Protein AF-A0A9E7KQZ9-F1 (afdb_monomer)

Structure (mmCIF, N/CA/C/O backbone):
data_AF-A0A9E7KQZ9-F1
#
_entry.id   AF-A0A9E7KQZ9-F1
#
loop_
_atom_site.group_PDB
_atom_site.id
_atom_site.type_symbol
_atom_site.label_atom_id
_atom_site.label_alt_id
_atom_site.label_comp_id
_atom_site.label_asym_id
_atom_site.label_entity_id
_atom_site.label_seq_id
_atom_site.pdbx_PDB_ins_code
_atom_site.Cartn_x
_atom_site.Cartn_y
_atom_site.Cartn_z
_atom_site.occupancy
_atom_site.B_iso_or_equiv
_atom_site.auth_seq_id
_atom_site.auth_comp_id
_atom_site.auth_asym_id
_atom_site.auth_atom_id
_atom_site.pdbx_PDB_model_num
ATOM 1 N N . MET A 1 1 ? -25.459 -15.393 47.995 1.00 34.28 1 MET A N 1
ATOM 2 C CA . MET A 1 1 ? -24.071 -15.646 47.553 1.00 34.28 1 MET A CA 1
ATOM 3 C C . MET A 1 1 ? -24.023 -15.495 46.041 1.00 34.28 1 MET A C 1
ATOM 5 O O . MET A 1 1 ? -24.913 -16.006 45.377 1.00 34.28 1 MET A O 1
ATOM 9 N N . ASN A 1 2 ? -23.051 -14.704 45.576 1.00 30.97 2 ASN A N 1
ATOM 10 C CA . ASN A 1 2 ? -22.712 -14.317 44.195 1.00 30.97 2 ASN A CA 1
ATOM 11 C C . ASN A 1 2 ? -22.667 -15.528 43.223 1.00 30.97 2 ASN A C 1
ATOM 13 O O . ASN A 1 2 ? -22.455 -16.646 43.671 1.00 30.97 2 ASN A O 1
ATOM 17 N N . LEU A 1 3 ? -22.837 -15.397 41.903 1.00 35.53 3 LEU A N 1
ATOM 18 C CA . LEU A 1 3 ? -21.988 -14.600 41.014 1.00 35.53 3 LEU A CA 1
ATOM 19 C C . LEU A 1 3 ? -22.694 -14.210 39.709 1.00 35.53 3 LEU A C 1
ATOM 21 O O . LEU A 1 3 ? -23.283 -15.028 39.007 1.00 35.53 3 LEU A O 1
ATOM 25 N N . SER A 1 4 ? -22.538 -12.925 39.418 1.00 40.50 4 SER A N 1
ATOM 26 C CA . SER A 1 4 ? -22.794 -12.191 38.191 1.00 40.50 4 SER A CA 1
ATOM 27 C C . SER A 1 4 ? -22.449 -12.963 36.916 1.00 40.50 4 SER A C 1
ATOM 29 O O . SER A 1 4 ? -21.295 -13.317 36.681 1.00 40.50 4 SER A O 1
ATOM 31 N N . SER A 1 5 ? -23.444 -13.126 36.044 1.00 40.25 5 SER A N 1
ATOM 32 C CA . SER A 1 5 ? -23.204 -13.344 34.620 1.00 40.25 5 SER A CA 1
ATOM 33 C C . SER A 1 5 ? -22.665 -12.026 34.068 1.00 40.25 5 SER A C 1
ATOM 35 O O . SER A 1 5 ? -23.371 -11.016 34.054 1.00 40.25 5 SER A O 1
ATOM 37 N N . ALA A 1 6 ? -21.368 -12.002 33.766 1.00 39.56 6 ALA A N 1
ATOM 38 C CA . ALA A 1 6 ? -20.670 -10.824 33.289 1.00 39.56 6 ALA A CA 1
ATOM 39 C C . ALA A 1 6 ? -21.364 -10.287 32.031 1.00 39.56 6 ALA A C 1
ATOM 41 O O . ALA A 1 6 ? -21.402 -10.945 30.991 1.00 39.56 6 ALA A O 1
ATOM 42 N N . MET A 1 7 ? -21.917 -9.080 32.160 1.00 40.53 7 MET A N 1
ATOM 43 C CA . MET A 1 7 ? -22.280 -8.225 31.042 1.00 40.53 7 MET A CA 1
ATOM 44 C C . MET A 1 7 ? -21.064 -8.122 30.125 1.00 40.53 7 MET A C 1
ATOM 46 O O . MET A 1 7 ? -20.033 -7.570 30.504 1.00 40.53 7 MET A O 1
ATOM 50 N N . ILE A 1 8 ? -21.194 -8.669 28.923 1.00 51.06 8 ILE A N 1
ATOM 51 C CA . ILE A 1 8 ? -20.328 -8.327 27.804 1.00 51.06 8 ILE A CA 1
ATOM 52 C C . ILE A 1 8 ? -20.532 -6.824 27.586 1.00 51.06 8 ILE A C 1
ATOM 54 O O . ILE A 1 8 ? -21.606 -6.410 27.153 1.00 51.06 8 ILE A O 1
ATOM 58 N N . ASP A 1 9 ? -19.554 -6.005 27.978 1.00 39.84 9 ASP A N 1
ATOM 59 C CA . ASP A 1 9 ? -19.585 -4.558 27.757 1.00 39.84 9 ASP A CA 1
ATOM 60 C C . ASP A 1 9 ? -19.536 -4.291 26.238 1.00 39.84 9 ASP A C 1
ATOM 62 O O . ASP A 1 9 ? -18.534 -4.625 25.600 1.00 39.84 9 ASP A O 1
ATOM 66 N N . PRO A 1 10 ? -20.578 -3.706 25.616 1.00 36.34 10 PRO A N 1
ATOM 67 C CA . PRO A 1 10 ? -20.609 -3.473 24.170 1.00 36.34 10 PRO A CA 1
ATOM 68 C C . PRO A 1 10 ? -19.672 -2.346 23.700 1.00 36.34 10 PRO A C 1
ATOM 70 O O . PRO A 1 10 ? -19.672 -1.998 22.520 1.00 36.34 10 PRO A O 1
ATOM 73 N N . ARG A 1 11 ? -18.904 -1.706 24.593 1.00 44.81 11 ARG A N 1
ATOM 74 C CA . ARG A 1 11 ? -18.187 -0.452 24.287 1.00 44.81 11 ARG A CA 1
ATOM 75 C C . ARG A 1 11 ? -16.749 -0.601 23.794 1.00 44.81 11 ARG A C 1
ATOM 77 O O . ARG A 1 11 ? -16.073 0.405 23.597 1.00 44.81 11 ARG A O 1
ATOM 84 N N . SER A 1 12 ? -16.297 -1.815 23.503 1.00 44.28 12 SER A N 1
ATOM 85 C CA . SER A 1 12 ? -15.063 -2.070 22.744 1.00 44.28 12 SER A CA 1
ATOM 86 C C . SER A 1 12 ? -15.324 -2.349 21.259 1.00 44.28 12 SER A C 1
ATOM 88 O O . SER A 1 12 ? -14.428 -2.798 20.550 1.00 44.28 12 SER A O 1
ATOM 90 N N . GLN A 1 13 ? -16.527 -2.053 20.755 1.00 45.34 13 GLN A N 1
ATOM 91 C CA . GLN A 1 13 ? -16.789 -2.050 19.320 1.00 45.34 13 GLN A CA 1
ATOM 92 C C . GLN A 1 13 ? -16.109 -0.820 18.705 1.00 45.34 13 GLN A C 1
ATOM 94 O O . GLN A 1 13 ? -16.476 0.316 19.030 1.00 45.34 13 GLN A O 1
ATOM 99 N N . PRO A 1 14 ? -15.087 -0.995 17.854 1.00 51.47 14 PRO A N 1
ATOM 100 C CA . PRO A 1 14 ? -14.421 0.140 17.257 1.00 51.47 14 PRO A CA 1
ATOM 101 C C . PRO A 1 14 ? -15.437 0.760 16.289 1.00 51.47 14 PRO A C 1
ATOM 103 O O . PRO A 1 14 ? -15.927 0.080 15.393 1.00 51.47 14 PRO A O 1
ATOM 106 N N . GLN A 1 15 ? -15.843 2.000 16.588 1.00 57.94 15 GLN A N 1
ATOM 107 C CA . GLN A 1 15 ? -16.769 2.868 15.841 1.00 57.94 15 GLN A CA 1
ATOM 108 C C . GLN A 1 15 ? -17.235 2.256 14.512 1.00 57.94 15 GLN A C 1
ATOM 110 O O . GLN A 1 15 ? -16.413 2.180 13.604 1.00 57.94 15 GLN A O 1
ATOM 115 N N . ASN A 1 16 ? -18.504 1.810 14.440 1.00 62.56 16 ASN A N 1
ATOM 116 C CA . ASN A 1 16 ? -19.137 1.079 13.324 1.00 62.56 16 ASN A CA 1
ATOM 117 C C . ASN A 1 16 ? -18.601 1.490 11.946 1.00 62.56 16 ASN A C 1
ATOM 119 O O . ASN A 1 16 ? -19.173 2.338 11.258 1.00 62.56 16 ASN A O 1
ATOM 123 N N . ALA A 1 17 ? -17.489 0.885 11.544 1.00 67.50 17 ALA A N 1
ATOM 124 C CA . ALA A 1 17 ? -16.926 1.103 10.235 1.00 67.50 17 ALA A CA 1
ATOM 125 C C . ALA A 1 17 ? -17.785 0.281 9.265 1.00 67.50 17 ALA A C 1
ATOM 127 O O . ALA A 1 17 ? -18.132 -0.859 9.593 1.00 67.50 17 ALA A O 1
ATOM 128 N N . PRO A 1 18 ? -18.181 0.831 8.106 1.00 82.69 18 PRO A N 1
ATOM 129 C CA . PRO A 1 18 ? -18.918 0.061 7.112 1.00 82.69 18 PRO A CA 1
ATOM 130 C C . PRO A 1 18 ? -18.200 -1.259 6.805 1.00 82.69 18 PRO A C 1
ATOM 132 O O . PRO A 1 18 ? -16.974 -1.290 6.774 1.00 82.69 18 PRO A O 1
ATOM 135 N N . ALA A 1 19 ? -18.937 -2.340 6.537 1.00 85.31 19 ALA A N 1
ATOM 136 C CA . ALA A 1 19 ? -18.346 -3.667 6.314 1.00 85.31 19 ALA A CA 1
ATOM 137 C C . ALA A 1 19 ? -17.343 -3.723 5.140 1.00 85.31 19 ALA A C 1
ATOM 139 O O . ALA A 1 19 ? -16.577 -4.673 5.030 1.00 85.31 19 ALA A O 1
ATOM 140 N N . SER A 1 20 ? -17.342 -2.709 4.269 1.00 89.94 20 SER A N 1
ATOM 141 C CA . SER A 1 20 ? -16.389 -2.562 3.170 1.00 89.94 20 SER A CA 1
ATOM 142 C C . SER A 1 20 ? -15.068 -1.892 3.564 1.00 89.94 20 SER A C 1
ATOM 144 O O . SER A 1 20 ? -14.216 -1.721 2.694 1.00 89.94 20 SER A O 1
ATOM 146 N N . THR A 1 21 ? -14.873 -1.468 4.818 1.00 93.19 21 THR A N 1
ATOM 147 C CA . THR A 1 21 ? -13.658 -0.752 5.231 1.00 93.19 21 THR A CA 1
ATOM 148 C C . THR A 1 21 ? -12.577 -1.661 5.803 1.00 93.19 21 THR A C 1
ATOM 150 O O . THR A 1 21 ? -12.833 -2.740 6.339 1.00 93.19 21 THR A O 1
ATOM 153 N N . LEU A 1 22 ? -11.335 -1.178 5.758 1.00 92.00 22 LEU A N 1
ATOM 154 C CA . LEU A 1 22 ? -10.182 -1.863 6.336 1.00 92.00 22 LEU A CA 1
ATOM 155 C C . LEU A 1 22 ? -10.280 -2.052 7.853 1.00 92.00 22 LEU A C 1
ATOM 157 O O . LEU A 1 22 ? -9.744 -3.030 8.371 1.00 92.00 22 LEU A O 1
ATOM 161 N N . GLY A 1 23 ? -10.931 -1.134 8.568 1.00 88.81 23 GLY A N 1
ATOM 162 C CA . GLY A 1 23 ? -11.180 -1.247 10.003 1.00 88.81 23 GLY A CA 1
ATOM 163 C C . GLY A 1 23 ? -12.118 -2.407 10.325 1.00 88.81 23 GLY A C 1
ATOM 164 O O . GLY A 1 23 ? -11.802 -3.214 11.197 1.00 88.81 23 GLY A O 1
ATOM 165 N N . ALA A 1 24 ? -13.212 -2.551 9.567 1.00 88.75 24 ALA A N 1
ATOM 166 C CA . ALA A 1 24 ? -14.147 -3.668 9.718 1.00 88.75 24 ALA A CA 1
ATOM 167 C C . ALA A 1 24 ? -13.507 -5.020 9.353 1.00 88.75 24 ALA A C 1
ATOM 169 O O . ALA A 1 24 ? -13.772 -6.024 10.008 1.00 88.75 24 ALA A O 1
ATOM 170 N N . ALA A 1 25 ? -12.622 -5.037 8.352 1.00 90.12 25 ALA A N 1
ATOM 171 C CA . ALA A 1 25 ? -11.884 -6.228 7.932 1.00 90.12 25 ALA A CA 1
ATOM 172 C C . ALA A 1 25 ? -10.643 -6.545 8.795 1.00 90.12 25 ALA A C 1
ATOM 174 O O . ALA A 1 25 ? -9.943 -7.514 8.512 1.00 90.12 25 ALA A O 1
ATOM 175 N N . ALA A 1 26 ? -10.332 -5.729 9.811 1.00 90.75 26 ALA A N 1
ATOM 176 C CA . ALA A 1 26 ? -9.102 -5.816 10.610 1.00 90.75 26 ALA A CA 1
ATOM 177 C C . ALA A 1 26 ? -7.792 -5.770 9.783 1.00 90.75 26 ALA A C 1
ATOM 179 O O . ALA A 1 26 ? -6.753 -6.279 10.201 1.00 90.75 26 ALA A O 1
ATOM 180 N N . LEU A 1 27 ? -7.818 -5.117 8.617 1.00 93.69 27 LEU A N 1
ATOM 181 C CA . LEU A 1 27 ? -6.683 -5.003 7.691 1.00 93.69 27 LEU A CA 1
ATOM 182 C C . LEU A 1 27 ? -5.951 -3.659 7.782 1.00 93.69 27 LEU A C 1
ATOM 184 O O . LEU A 1 27 ? -4.851 -3.533 7.251 1.00 93.69 27 LEU A O 1
ATOM 188 N N . ALA A 1 28 ? -6.523 -2.656 8.455 1.00 93.62 28 ALA A N 1
ATOM 189 C CA . ALA A 1 28 ? -6.003 -1.285 8.438 1.00 93.62 28 ALA A CA 1
ATOM 190 C C . ALA A 1 28 ? -4.532 -1.176 8.880 1.00 93.62 28 ALA A C 1
ATOM 192 O O . ALA A 1 28 ? -3.727 -0.566 8.179 1.00 93.62 28 ALA A O 1
ATOM 193 N N . LEU A 1 29 ? -4.155 -1.804 10.002 1.00 93.94 29 LEU A N 1
ATOM 194 C CA . LEU A 1 29 ? -2.767 -1.796 10.481 1.00 93.94 29 LEU A CA 1
ATOM 195 C C . LEU A 1 29 ? -1.844 -2.610 9.568 1.00 93.94 29 LEU A C 1
ATOM 197 O O . LEU A 1 29 ? -0.727 -2.197 9.269 1.00 93.94 29 LEU A O 1
ATOM 201 N N . HIS A 1 30 ? -2.317 -3.769 9.119 1.00 95.06 30 HIS A N 1
ATOM 202 C CA . HIS A 1 30 ? -1.549 -4.648 8.252 1.00 95.06 30 HIS A CA 1
ATOM 203 C C . HIS A 1 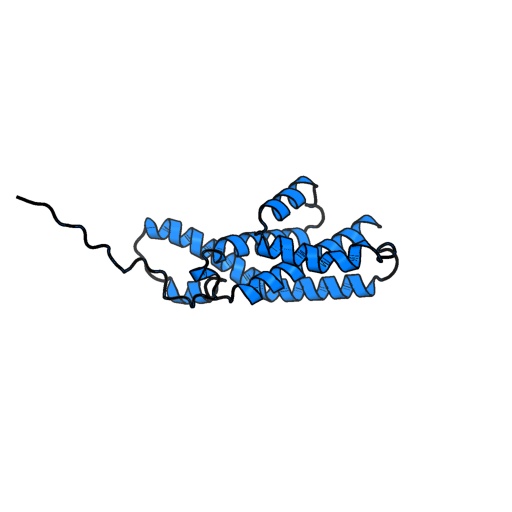30 ? -1.190 -3.949 6.931 1.00 95.06 30 HIS A C 1
ATOM 205 O O . HIS A 1 30 ? -0.023 -3.910 6.544 1.00 95.06 30 HIS A O 1
ATOM 211 N N . TYR A 1 31 ? -2.166 -3.307 6.289 1.00 96.19 31 TYR A N 1
ATOM 212 C CA . TYR A 1 31 ? -1.948 -2.546 5.060 1.00 96.19 31 TYR A CA 1
ATOM 213 C C . TYR A 1 31 ? -1.150 -1.262 5.290 1.00 96.19 31 TYR A C 1
ATOM 215 O O . TYR A 1 31 ? -0.358 -0.896 4.424 1.00 96.19 31 TYR A O 1
ATOM 223 N N . ALA A 1 32 ? -1.258 -0.628 6.461 1.00 96.12 32 ALA A N 1
ATOM 224 C CA . ALA A 1 32 ? -0.365 0.468 6.826 1.00 96.12 32 ALA A CA 1
ATOM 225 C C . ALA A 1 32 ? 1.109 0.027 6.832 1.00 96.12 32 ALA A C 1
ATOM 227 O O . ALA A 1 32 ? 1.948 0.689 6.222 1.00 96.12 32 ALA A O 1
ATOM 228 N N . ASN A 1 33 ? 1.421 -1.125 7.437 1.00 95.19 33 ASN A N 1
ATOM 229 C CA . ASN A 1 33 ? 2.784 -1.665 7.453 1.00 95.19 33 ASN A CA 1
ATOM 230 C C . ASN A 1 33 ? 3.304 -1.975 6.041 1.00 95.19 33 ASN A C 1
ATOM 232 O O . ASN A 1 33 ? 4.455 -1.669 5.735 1.00 95.19 33 ASN A O 1
ATOM 236 N N . VAL A 1 34 ? 2.457 -2.530 5.165 1.00 95.31 34 VAL A N 1
ATOM 237 C CA . VAL A 1 34 ? 2.811 -2.776 3.755 1.00 95.31 34 VAL A CA 1
ATOM 238 C C . VAL A 1 34 ? 3.123 -1.463 3.028 1.00 95.31 34 VAL A C 1
ATOM 240 O O . VAL A 1 34 ? 4.149 -1.370 2.358 1.00 95.31 34 VAL A O 1
ATOM 243 N N . ILE A 1 35 ? 2.287 -0.430 3.183 1.00 95.50 35 ILE A N 1
ATOM 244 C CA . ILE A 1 35 ? 2.488 0.879 2.536 1.00 95.50 35 ILE A CA 1
ATOM 245 C C . ILE A 1 35 ? 3.783 1.545 3.018 1.00 95.50 35 ILE A C 1
ATOM 247 O O . ILE A 1 35 ? 4.555 2.026 2.191 1.00 95.50 35 ILE A O 1
ATOM 251 N N . VAL A 1 36 ? 4.062 1.531 4.326 1.00 94.00 36 VAL A N 1
ATOM 252 C CA . VAL A 1 36 ? 5.305 2.101 4.878 1.00 94.00 36 VAL A CA 1
ATOM 253 C C . VAL A 1 36 ? 6.541 1.335 4.400 1.00 94.00 36 VAL A C 1
ATOM 255 O O . VAL A 1 36 ? 7.573 1.945 4.122 1.00 94.00 36 VAL A O 1
ATOM 258 N N . LEU A 1 37 ? 6.466 0.008 4.266 1.00 91.38 37 LEU A N 1
ATOM 259 C CA . LEU A 1 37 ? 7.567 -0.767 3.692 1.00 91.38 37 LEU A CA 1
ATOM 260 C C . LEU A 1 37 ? 7.796 -0.393 2.220 1.00 91.38 37 LEU A C 1
ATOM 262 O O . LEU A 1 37 ? 8.927 -0.109 1.837 1.00 91.38 37 LEU A O 1
ATOM 266 N N . ILE A 1 38 ? 6.734 -0.308 1.414 1.00 91.81 38 ILE A N 1
ATOM 267 C CA . ILE A 1 38 ? 6.810 0.131 0.010 1.00 91.81 38 ILE A CA 1
ATOM 268 C C . ILE A 1 38 ? 7.439 1.528 -0.102 1.00 91.81 38 ILE A C 1
ATOM 270 O O . ILE A 1 38 ? 8.315 1.732 -0.940 1.00 91.81 38 ILE A O 1
ATOM 274 N N . GLU A 1 39 ? 7.038 2.480 0.743 1.00 92.56 39 GLU A N 1
ATOM 275 C CA . GLU A 1 39 ? 7.592 3.841 0.773 1.00 92.56 39 GLU A CA 1
ATOM 276 C C . GLU A 1 39 ? 9.108 3.842 1.021 1.00 92.56 39 GLU A C 1
ATOM 278 O O . GLU A 1 39 ? 9.871 4.497 0.299 1.00 92.56 39 GLU A O 1
ATOM 283 N N . LYS A 1 40 ? 9.561 3.064 2.012 1.00 89.75 40 LYS A N 1
ATOM 284 C CA . LYS A 1 40 ? 10.987 2.904 2.323 1.00 89.75 40 LYS A CA 1
ATOM 285 C C . LYS A 1 40 ? 11.754 2.339 1.130 1.00 89.75 40 LYS A C 1
ATOM 287 O O . LYS A 1 40 ? 12.823 2.849 0.803 1.00 89.75 40 LYS A O 1
ATOM 292 N N . LEU A 1 41 ? 11.201 1.336 0.449 1.00 87.44 41 LEU A N 1
ATOM 293 C CA . LEU A 1 41 ? 11.833 0.709 -0.718 1.00 87.44 41 LEU A CA 1
ATOM 294 C C . LEU A 1 41 ? 11.865 1.627 -1.942 1.00 87.44 41 LEU A C 1
ATOM 296 O O . LEU A 1 41 ? 12.842 1.616 -2.690 1.00 87.44 41 LEU A O 1
ATOM 300 N N . ALA A 1 42 ? 10.829 2.446 -2.133 1.00 85.31 42 ALA A N 1
ATOM 301 C CA . ALA A 1 42 ? 10.780 3.439 -3.201 1.00 85.31 42 ALA A CA 1
ATOM 302 C C . ALA A 1 42 ? 11.815 4.560 -2.994 1.00 85.31 42 ALA A C 1
ATOM 304 O O . ALA A 1 42 ? 12.388 5.058 -3.962 1.00 85.31 42 ALA A O 1
ATOM 305 N N . THR A 1 43 ? 12.082 4.932 -1.739 1.00 83.00 43 THR A N 1
ATOM 306 C CA . THR A 1 43 ? 13.056 5.979 -1.383 1.00 83.00 43 THR A CA 1
ATOM 307 C C . THR A 1 43 ? 14.492 5.450 -1.372 1.00 83.00 43 THR A C 1
ATOM 309 O O . THR A 1 43 ? 15.421 6.132 -1.803 1.00 83.00 43 THR A O 1
ATOM 312 N N . SER A 1 44 ? 14.678 4.206 -0.930 1.00 78.06 44 SER A N 1
ATOM 313 C CA . SER A 1 44 ? 15.988 3.611 -0.678 1.00 78.06 44 SER A CA 1
ATOM 314 C C . SER A 1 44 ? 16.156 2.312 -1.453 1.00 78.06 44 SER A C 1
ATOM 316 O O . SER A 1 44 ? 16.145 1.215 -0.904 1.00 78.06 44 SER A O 1
ATOM 318 N N . ALA A 1 45 ? 16.392 2.436 -2.753 1.00 65.38 45 ALA A N 1
ATOM 319 C CA . ALA A 1 45 ? 16.587 1.284 -3.632 1.00 65.38 45 ALA A CA 1
ATOM 320 C C . ALA A 1 45 ? 17.840 0.435 -3.322 1.00 65.38 45 ALA A C 1
ATOM 322 O O . ALA A 1 45 ? 17.982 -0.646 -3.880 1.00 65.38 45 ALA A O 1
ATOM 323 N N . HIS A 1 46 ? 18.753 0.908 -2.465 1.00 66.62 46 HIS A N 1
ATOM 324 C CA . HIS A 1 46 ? 19.890 0.117 -1.978 1.00 66.62 46 HIS A CA 1
ATOM 325 C C . HIS A 1 46 ? 19.500 -0.857 -0.853 1.00 66.62 46 HIS A C 1
ATOM 327 O O . HIS A 1 46 ? 20.251 -1.782 -0.580 1.00 66.62 46 HIS A O 1
ATOM 333 N N . LEU A 1 47 ? 18.327 -0.692 -0.228 1.00 64.12 47 LEU A N 1
ATOM 334 C CA . LEU A 1 47 ? 1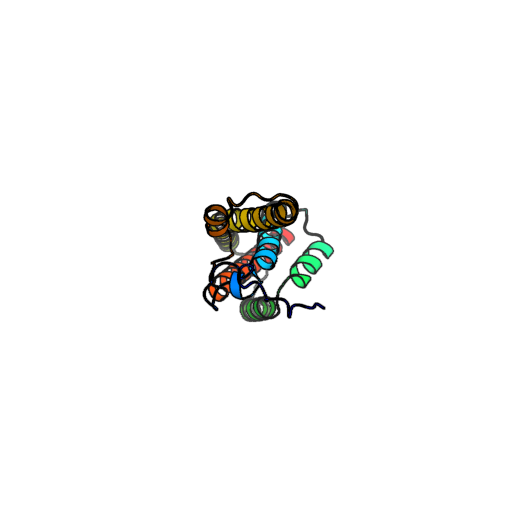7.792 -1.621 0.780 1.00 64.12 47 LEU A CA 1
ATOM 335 C C . LEU A 1 47 ? 17.217 -2.899 0.148 1.00 64.12 47 LEU A C 1
ATOM 337 O O . LEU A 1 47 ? 16.523 -3.667 0.807 1.00 64.12 47 LEU A O 1
ATOM 341 N N . MET A 1 48 ? 17.447 -3.099 -1.151 1.00 66.62 48 MET A N 1
ATOM 342 C CA . MET A 1 48 ? 16.831 -4.158 -1.931 1.00 66.62 48 MET A CA 1
ATOM 343 C C . MET A 1 48 ? 17.689 -5.405 -1.972 1.00 66.62 48 MET A C 1
ATOM 345 O O . MET A 1 48 ? 18.226 -5.765 -3.019 1.00 66.62 48 MET A O 1
ATOM 349 N N . ASP A 1 49 ? 17.767 -6.069 -0.826 1.00 71.12 49 ASP A N 1
ATOM 350 C CA . ASP A 1 49 ? 18.221 -7.451 -0.777 1.00 71.12 49 ASP A CA 1
ATOM 351 C C . ASP A 1 49 ? 17.073 -8.415 -1.133 1.00 71.12 49 ASP A C 1
ATOM 353 O O . ASP A 1 49 ? 15.889 -8.050 -1.094 1.00 71.12 49 ASP A O 1
ATOM 357 N N . ALA A 1 50 ? 17.414 -9.643 -1.520 1.00 74.12 50 ALA A N 1
ATOM 358 C CA . ALA A 1 50 ? 16.448 -10.708 -1.772 1.00 74.12 50 ALA A CA 1
ATOM 359 C C . ALA A 1 50 ? 15.531 -10.923 -0.559 1.00 74.12 50 ALA A C 1
ATOM 361 O O . ALA A 1 50 ? 14.315 -10.986 -0.738 1.00 74.12 50 ALA A O 1
ATOM 362 N N . ASP A 1 51 ? 16.101 -10.879 0.644 1.00 80.00 51 ASP A N 1
ATOM 363 C CA . ASP A 1 51 ? 15.389 -11.048 1.912 1.00 80.00 51 ASP A CA 1
ATOM 364 C C . ASP A 1 51 ? 14.267 -10.014 2.091 1.00 80.00 51 ASP A C 1
ATOM 366 O O . ASP A 1 51 ? 13.136 -10.356 2.420 1.00 80.00 51 ASP A O 1
ATOM 370 N N . VAL A 1 52 ? 14.521 -8.745 1.760 1.00 81.69 52 VAL A N 1
ATOM 371 C CA . VAL A 1 52 ? 13.524 -7.671 1.910 1.00 81.69 52 VAL A CA 1
ATOM 372 C C . VAL A 1 52 ? 12.372 -7.812 0.910 1.00 81.69 52 VAL A C 1
ATOM 374 O O . VAL A 1 52 ? 11.228 -7.451 1.205 1.00 81.69 52 VAL A O 1
ATOM 377 N N . ARG A 1 53 ? 12.642 -8.346 -0.291 1.00 82.62 53 ARG A N 1
ATOM 378 C CA . ARG A 1 53 ? 11.569 -8.682 -1.241 1.00 82.62 53 ARG A CA 1
ATOM 379 C C . ARG A 1 53 ? 10.721 -9.827 -0.713 1.00 82.62 53 ARG A C 1
ATOM 381 O O . ARG A 1 53 ? 9.497 -9.743 -0.813 1.00 82.62 53 ARG A O 1
ATOM 388 N N . ASP A 1 54 ? 11.353 -10.863 -0.180 1.00 84.50 54 ASP A N 1
ATOM 389 C CA . ASP A 1 54 ? 10.659 -12.032 0.351 1.00 84.50 54 ASP A CA 1
ATOM 390 C C . ASP A 1 54 ? 9.802 -11.655 1.563 1.00 84.50 54 ASP A C 1
ATOM 392 O O . ASP A 1 54 ? 8.629 -12.035 1.617 1.00 84.50 54 ASP A O 1
ATOM 396 N N . ASP A 1 55 ? 10.307 -10.789 2.444 1.00 86.94 55 ASP A N 1
ATOM 397 C CA . ASP A 1 55 ? 9.549 -10.196 3.545 1.00 86.94 55 ASP A CA 1
ATOM 398 C C . ASP A 1 55 ? 8.325 -9.428 3.037 1.00 86.94 55 ASP A C 1
ATOM 400 O O . ASP A 1 55 ? 7.201 -9.704 3.469 1.00 86.94 55 ASP A O 1
ATOM 404 N N . LEU A 1 56 ? 8.497 -8.525 2.062 1.00 87.94 56 LEU A N 1
ATOM 405 C CA . LEU A 1 56 ? 7.378 -7.792 1.464 1.00 87.94 56 LEU A CA 1
ATOM 406 C C . LEU A 1 56 ? 6.336 -8.749 0.873 1.00 87.94 56 LEU A C 1
ATOM 408 O O . LEU A 1 56 ? 5.144 -8.585 1.129 1.00 87.94 56 LEU A O 1
ATOM 412 N N . TYR A 1 57 ? 6.759 -9.759 0.108 1.00 88.19 57 TYR A N 1
ATOM 413 C CA . TYR A 1 57 ? 5.858 -10.758 -0.471 1.00 88.19 57 TYR A CA 1
ATOM 414 C C . TYR A 1 57 ? 5.161 -11.603 0.600 1.00 88.19 57 TYR A C 1
ATOM 416 O O . TYR A 1 57 ? 3.986 -11.947 0.431 1.00 88.19 57 TYR A O 1
ATOM 424 N N . SER A 1 58 ? 5.839 -11.935 1.699 1.00 89.69 58 SER A N 1
ATOM 425 C CA . SER A 1 58 ? 5.258 -12.681 2.817 1.00 89.69 58 SER A CA 1
ATOM 426 C C . SER A 1 58 ? 4.116 -11.898 3.469 1.00 89.69 58 SER A C 1
ATOM 428 O O . SER A 1 58 ? 3.056 -12.475 3.722 1.00 89.69 58 SER A O 1
ATOM 430 N N . MET A 1 59 ? 4.274 -10.574 3.593 1.00 91.88 59 MET A N 1
ATOM 431 C CA . MET A 1 59 ? 3.285 -9.659 4.157 1.00 91.88 59 MET A CA 1
ATOM 432 C C . MET A 1 59 ? 2.053 -9.456 3.271 1.00 91.88 59 MET A C 1
ATOM 434 O O . MET A 1 59 ? 1.064 -8.927 3.752 1.00 91.88 59 MET A O 1
ATOM 438 N N . LEU A 1 60 ? 2.056 -9.837 1.992 1.00 91.50 60 LEU A N 1
ATOM 439 C CA . LEU A 1 60 ? 0.883 -9.608 1.143 1.00 91.50 60 LEU A CA 1
ATOM 440 C C . LEU A 1 60 ? -0.235 -10.617 1.438 1.00 91.50 60 LEU A C 1
ATOM 442 O O . LEU A 1 60 ? -0.013 -11.834 1.475 1.00 91.50 60 LEU A O 1
ATOM 446 N N . THR A 1 61 ? -1.466 -10.121 1.532 1.00 91.50 61 THR A N 1
ATOM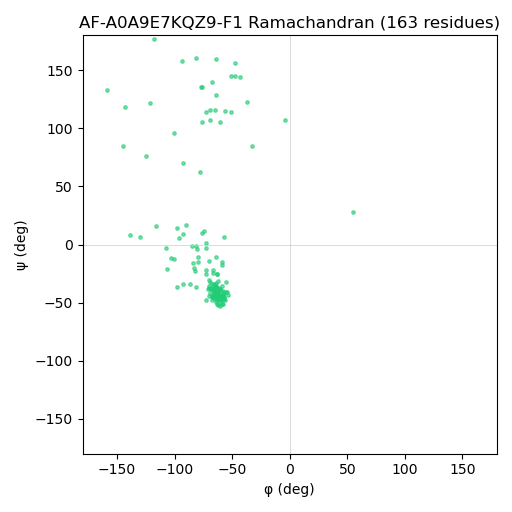 447 C CA . THR A 1 61 ? -2.671 -10.954 1.586 1.00 91.50 61 THR A CA 1
ATOM 448 C C . T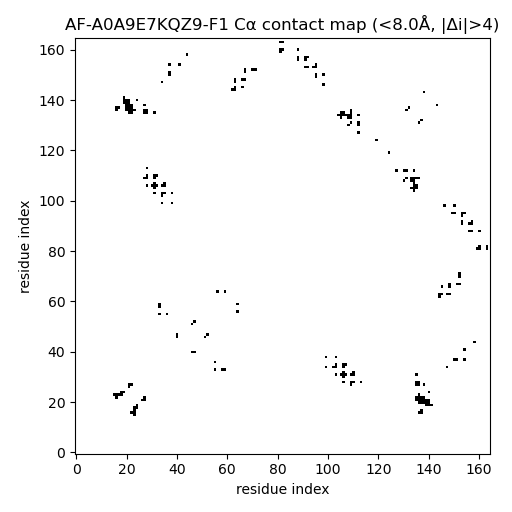HR A 1 61 ? -2.864 -11.741 0.290 1.00 91.50 61 THR A C 1
ATOM 450 O O . THR A 1 61 ? -2.342 -11.400 -0.778 1.00 91.50 61 THR A O 1
ATOM 453 N N . THR A 1 62 ? -3.643 -12.821 0.360 1.00 91.38 62 THR A N 1
ATOM 454 C CA . THR A 1 62 ? -3.959 -13.654 -0.809 1.00 91.38 62 THR A CA 1
ATOM 455 C C . THR A 1 62 ? -4.641 -12.851 -1.921 1.00 91.38 62 THR A C 1
ATOM 457 O O . THR A 1 62 ? -4.345 -13.088 -3.093 1.00 91.38 62 THR A O 1
ATOM 460 N N . SER A 1 63 ? -5.495 -11.879 -1.572 1.00 90.31 63 SER A N 1
ATOM 461 C CA . SER A 1 63 ? -6.162 -10.987 -2.531 1.00 90.31 63 SER A CA 1
ATOM 462 C C . SER A 1 63 ? -5.152 -10.143 -3.308 1.00 90.31 63 SER A C 1
ATOM 464 O O . SER A 1 63 ? -5.127 -10.207 -4.538 1.00 90.31 63 SER A O 1
ATOM 466 N N . ILE A 1 64 ? -4.247 -9.449 -2.611 1.00 92.06 64 ILE A N 1
ATOM 467 C CA . ILE A 1 64 ? -3.203 -8.624 -3.236 1.00 92.06 64 ILE A CA 1
ATOM 468 C C . ILE A 1 64 ? -2.251 -9.490 -4.068 1.00 92.06 64 ILE A C 1
ATOM 470 O O . ILE A 1 64 ? -1.937 -9.141 -5.204 1.00 92.06 64 ILE A O 1
ATOM 474 N N . LYS A 1 65 ? -1.834 -10.665 -3.572 1.00 92.19 65 LYS A N 1
ATOM 475 C CA . LYS A 1 65 ? -1.005 -11.612 -4.346 1.00 92.19 65 LYS A CA 1
ATOM 476 C C . LYS A 1 65 ? -1.692 -12.036 -5.646 1.00 92.19 65 LYS A C 1
ATOM 478 O O . LYS A 1 65 ? -1.044 -12.097 -6.692 1.00 92.19 65 LYS A O 1
ATOM 483 N N . ALA A 1 66 ? -2.986 -12.348 -5.597 1.00 90.31 66 ALA A N 1
ATOM 484 C CA . ALA A 1 66 ? -3.756 -12.736 -6.774 1.00 90.31 66 ALA A CA 1
ATOM 485 C C . ALA A 1 66 ? -3.899 -11.573 -7.769 1.00 90.31 66 ALA A C 1
ATOM 487 O O . ALA A 1 66 ? -3.644 -11.761 -8.961 1.00 90.31 66 ALA A O 1
ATOM 488 N N . ALA A 1 67 ? -4.228 -10.373 -7.282 1.00 89.75 67 ALA A N 1
ATOM 489 C CA . ALA A 1 67 ? -4.338 -9.164 -8.091 1.00 89.75 67 ALA A CA 1
ATOM 490 C C . ALA A 1 67 ? -2.999 -8.802 -8.752 1.00 89.75 67 ALA A C 1
ATOM 492 O O . ALA A 1 67 ? -2.948 -8.573 -9.961 1.00 89.75 67 ALA A O 1
ATOM 493 N N . LEU A 1 68 ? -1.898 -8.856 -7.998 1.00 88.56 68 LEU A N 1
ATOM 494 C CA . LEU A 1 68 ? -0.548 -8.617 -8.501 1.00 88.56 68 LEU A CA 1
ATOM 495 C C . LEU A 1 68 ? -0.170 -9.624 -9.591 1.00 88.56 68 LEU A C 1
ATOM 497 O O . LEU A 1 68 ? 0.299 -9.230 -10.655 1.00 88.56 68 LEU A O 1
ATOM 501 N N . ARG A 1 69 ? -0.430 -10.922 -9.387 1.00 86.44 69 ARG A N 1
ATOM 502 C CA . ARG A 1 69 ? -0.193 -11.948 -10.420 1.00 86.44 69 ARG A CA 1
ATOM 503 C C . ARG A 1 69 ? -1.017 -11.688 -11.676 1.00 86.44 69 ARG A C 1
ATOM 505 O O . ARG A 1 69 ? -0.481 -11.796 -12.776 1.00 86.44 69 ARG A O 1
ATOM 512 N N . ALA A 1 70 ? -2.295 -11.343 -11.532 1.00 86.69 70 ALA A N 1
ATOM 513 C CA . ALA A 1 70 ? -3.165 -11.029 -12.661 1.00 86.69 70 ALA A CA 1
ATOM 514 C C . ALA A 1 70 ? -2.662 -9.804 -13.437 1.00 86.69 70 ALA A C 1
ATOM 516 O O . ALA A 1 70 ? -2.627 -9.838 -14.666 1.00 86.69 70 ALA A O 1
ATOM 517 N N . ARG A 1 71 ? -2.205 -8.767 -12.724 1.00 83.50 71 ARG A N 1
ATOM 518 C CA . ARG A 1 71 ? -1.627 -7.550 -13.303 1.00 83.50 71 ARG A CA 1
ATOM 519 C C . ARG A 1 71 ? -0.288 -7.819 -13.972 1.00 83.50 71 ARG A C 1
ATOM 521 O O . ARG A 1 71 ? -0.068 -7.267 -15.031 1.00 83.50 71 ARG A O 1
ATOM 528 N N . LEU A 1 72 ? 0.575 -8.674 -13.420 1.00 78.81 72 LEU A N 1
ATOM 529 C CA . LEU A 1 72 ? 1.903 -8.979 -13.973 1.00 78.81 72 LEU A CA 1
ATOM 530 C C . LEU A 1 72 ? 1.888 -10.029 -15.099 1.00 78.81 72 LEU A C 1
ATOM 532 O O . LEU A 1 72 ? 2.802 -10.049 -15.923 1.00 78.81 72 LEU A O 1
ATOM 536 N N . LYS A 1 73 ? 0.863 -10.889 -15.178 1.00 75.12 73 LYS A N 1
ATOM 537 C CA . LYS A 1 73 ? 0.746 -11.964 -16.186 1.00 75.12 73 LYS A CA 1
ATOM 538 C C . LYS A 1 73 ? 0.878 -11.481 -17.646 1.00 75.12 73 LYS A C 1
ATOM 540 O O . LYS A 1 73 ? 1.598 -12.143 -18.395 1.00 75.12 73 LYS A O 1
ATOM 545 N N . PRO A 1 74 ? 0.268 -10.357 -18.075 1.00 67.06 74 PRO A N 1
ATOM 546 C CA . PRO A 1 74 ? 0.464 -9.807 -19.420 1.00 67.06 74 PRO A CA 1
ATOM 547 C C . PRO A 1 74 ? 1.911 -9.359 -19.675 1.00 67.06 74 PRO A C 1
ATOM 549 O O . PRO A 1 74 ? 2.420 -9.511 -20.783 1.00 67.06 74 PRO A O 1
ATOM 552 N N . TYR A 1 75 ? 2.600 -8.871 -18.639 1.00 61.50 75 TYR A N 1
ATOM 553 C CA . TYR A 1 75 ? 3.976 -8.370 -18.718 1.00 61.50 75 TYR A CA 1
ATOM 554 C C . TYR A 1 75 ? 5.035 -9.486 -18.707 1.00 61.50 75 TYR A C 1
ATOM 556 O O . TYR A 1 75 ? 6.205 -9.212 -18.950 1.00 61.50 75 TYR A O 1
ATOM 564 N N . GLY A 1 76 ? 4.666 -10.739 -18.417 1.00 55.56 76 GLY A N 1
ATOM 565 C CA . GLY A 1 76 ? 5.605 -11.866 -18.348 1.00 55.56 76 GLY A CA 1
ATOM 566 C C . GLY A 1 76 ? 5.942 -12.519 -19.693 1.00 55.56 76 GLY A C 1
ATOM 567 O O . GLY A 1 76 ? 6.958 -13.198 -19.785 1.00 55.56 76 GLY A O 1
ATOM 568 N N . LYS A 1 77 ? 5.109 -12.337 -20.729 1.00 52.12 77 LYS A N 1
ATOM 569 C CA . LYS A 1 77 ? 5.289 -13.001 -22.038 1.00 52.12 77 LYS A CA 1
ATOM 570 C C . LYS A 1 77 ? 5.778 -12.088 -23.164 1.00 52.12 77 LYS A C 1
ATOM 572 O O . LYS A 1 77 ? 6.326 -12.602 -24.127 1.00 52.12 77 LYS A O 1
ATOM 577 N N . ASN A 1 78 ? 5.593 -10.772 -23.044 1.00 44.78 78 ASN A N 1
ATOM 578 C CA . ASN A 1 78 ? 5.806 -9.823 -24.147 1.00 44.78 78 ASN A CA 1
ATOM 579 C C . ASN A 1 78 ? 6.685 -8.616 -23.793 1.00 44.78 78 ASN A C 1
ATOM 581 O O . ASN A 1 78 ? 6.797 -7.700 -24.606 1.00 44.78 78 ASN A O 1
ATOM 585 N N . LEU A 1 79 ? 7.299 -8.564 -22.606 1.00 51.16 79 LEU A N 1
ATOM 586 C CA . LEU A 1 79 ? 8.244 -7.484 -22.344 1.00 51.16 79 LEU A CA 1
ATOM 587 C C . LEU A 1 79 ? 9.548 -7.794 -23.079 1.00 51.16 79 LEU A C 1
ATOM 589 O O . LEU A 1 79 ? 10.345 -8.622 -22.639 1.00 51.16 79 LEU A O 1
ATOM 593 N N . ALA A 1 80 ? 9.771 -7.074 -24.180 1.00 48.59 80 ALA A N 1
ATOM 594 C CA . ALA A 1 80 ? 11.121 -6.691 -24.560 1.00 48.59 80 ALA A CA 1
ATOM 595 C C . ALA A 1 80 ? 11.865 -6.217 -23.291 1.00 48.59 80 ALA A C 1
ATOM 597 O O . ALA A 1 80 ? 11.224 -5.641 -22.400 1.00 48.59 80 ALA A O 1
ATOM 598 N N . PRO A 1 81 ? 13.174 -6.492 -23.156 1.00 50.72 81 PRO A N 1
ATOM 599 C CA . PRO A 1 81 ? 13.926 -6.118 -21.965 1.00 50.72 81 PRO A CA 1
ATOM 600 C C . PRO A 1 81 ? 13.642 -4.650 -21.593 1.00 50.72 81 PRO A C 1
ATOM 602 O O . PRO A 1 81 ? 13.479 -3.832 -22.502 1.00 50.72 81 PRO A O 1
ATOM 605 N N . PRO A 1 82 ? 13.605 -4.283 -20.294 1.00 50.53 82 PRO A N 1
ATOM 606 C CA . PRO A 1 82 ? 13.344 -2.912 -19.824 1.00 50.53 82 PRO A CA 1
ATOM 607 C C . PRO A 1 82 ? 14.317 -1.840 -20.366 1.00 50.53 82 PRO A C 1
ATOM 609 O O . PRO A 1 82 ? 14.252 -0.681 -19.988 1.00 50.53 82 PRO A O 1
ATOM 612 N N . ALA A 1 83 ? 15.200 -2.189 -21.293 1.00 50.81 83 ALA A N 1
ATOM 613 C CA . ALA A 1 83 ? 16.212 -1.356 -21.910 1.00 50.81 83 ALA A CA 1
ATOM 614 C C . ALA A 1 83 ? 15.699 -0.328 -22.950 1.00 50.81 83 ALA A C 1
ATOM 616 O O . ALA A 1 83 ? 16.525 0.224 -23.672 1.00 50.81 83 ALA A O 1
ATOM 617 N N . HIS A 1 84 ? 14.388 -0.057 -23.095 1.00 54.06 84 HIS A N 1
ATOM 618 C CA . HIS A 1 84 ? 13.937 0.799 -24.214 1.00 54.06 84 HIS A CA 1
ATOM 619 C C . HIS A 1 84 ? 12.844 1.843 -23.965 1.00 54.06 84 HIS A C 1
ATOM 621 O O . HIS A 1 84 ? 12.395 2.468 -24.923 1.00 54.06 84 HIS A O 1
ATOM 627 N N . ASN A 1 85 ? 12.412 2.092 -22.723 1.00 66.19 85 ASN A N 1
ATOM 628 C CA . ASN A 1 85 ? 11.486 3.207 -22.490 1.00 66.19 85 ASN A CA 1
ATOM 629 C C . ASN A 1 85 ? 11.713 3.926 -21.146 1.00 66.19 85 ASN A C 1
ATOM 631 O O . ASN A 1 85 ? 11.038 3.613 -20.163 1.00 66.19 85 ASN A O 1
ATOM 635 N N . PRO A 1 86 ? 12.651 4.891 -21.086 1.00 72.19 86 PRO A N 1
ATOM 636 C CA . PRO A 1 86 ? 12.861 5.721 -19.898 1.00 72.19 86 PRO A CA 1
ATOM 637 C C . PRO A 1 86 ? 11.644 6.596 -19.555 1.00 72.19 86 PRO A C 1
ATOM 639 O O . PRO A 1 86 ? 11.446 6.914 -18.384 1.00 72.19 86 PRO A O 1
ATOM 642 N N . ALA A 1 87 ? 10.794 6.939 -20.533 1.00 77.94 87 ALA A N 1
ATOM 643 C CA . ALA A 1 87 ? 9.567 7.693 -20.276 1.00 77.94 87 ALA A CA 1
ATOM 644 C C . ALA A 1 87 ? 8.579 6.873 -19.434 1.00 77.94 87 ALA A C 1
ATOM 646 O O . ALA A 1 87 ? 8.029 7.385 -18.465 1.00 77.94 87 ALA A O 1
ATOM 647 N N . LEU A 1 88 ? 8.457 5.570 -19.708 1.00 77.88 88 LEU A N 1
ATOM 648 C CA . LEU A 1 88 ? 7.622 4.668 -18.910 1.00 77.88 88 LEU A CA 1
ATOM 649 C C . LEU A 1 88 ? 8.123 4.553 -17.458 1.00 77.88 88 LEU A C 1
ATOM 651 O O . LEU A 1 88 ? 7.326 4.535 -16.523 1.00 77.88 88 LEU A O 1
ATOM 655 N N . ALA A 1 89 ? 9.442 4.509 -17.243 1.00 77.94 89 ALA A N 1
ATOM 656 C CA . ALA A 1 89 ? 10.013 4.512 -15.894 1.00 77.94 89 ALA A CA 1
ATOM 657 C C . ALA A 1 89 ? 9.724 5.830 -15.152 1.00 77.94 89 ALA A C 1
ATOM 659 O O . ALA A 1 89 ? 9.406 5.813 -13.960 1.00 77.94 89 ALA A O 1
ATOM 660 N N . ALA A 1 90 ? 9.791 6.967 -15.850 1.00 81.75 90 ALA A N 1
ATOM 661 C CA . ALA A 1 90 ? 9.447 8.272 -15.290 1.00 81.75 90 ALA A CA 1
ATOM 662 C C . ALA A 1 90 ? 7.952 8.372 -14.936 1.00 81.75 90 ALA A C 1
ATOM 664 O O . ALA A 1 90 ? 7.617 8.833 -13.845 1.00 81.75 90 ALA A O 1
ATOM 665 N N . GLU A 1 91 ? 7.063 7.873 -15.798 1.00 86.38 91 GLU A N 1
ATOM 666 C CA . GLU A 1 91 ? 5.619 7.798 -15.543 1.00 86.38 91 GLU A CA 1
ATOM 667 C C . GLU A 1 91 ? 5.309 6.961 -14.299 1.00 86.38 91 GLU A C 1
ATOM 669 O O . GLU A 1 91 ? 4.612 7.428 -13.397 1.00 86.38 91 GLU A O 1
ATOM 674 N N . TRP A 1 92 ? 5.886 5.758 -14.191 1.00 86.69 92 TRP A N 1
ATOM 675 C CA . TRP A 1 92 ? 5.718 4.924 -12.999 1.00 86.69 92 TRP A CA 1
ATOM 676 C C . TRP A 1 92 ? 6.318 5.566 -11.749 1.00 86.69 92 TRP A C 1
ATOM 678 O O . TRP A 1 92 ? 5.725 5.467 -10.677 1.00 86.69 92 TRP A O 1
ATOM 688 N N . THR A 1 93 ? 7.446 6.270 -11.870 1.00 86.38 93 THR A N 1
ATOM 689 C CA . THR A 1 93 ? 8.035 7.023 -10.752 1.00 86.38 93 THR A CA 1
ATOM 690 C C . THR A 1 93 ? 7.073 8.100 -10.249 1.00 86.38 93 THR A C 1
ATOM 692 O O . THR A 1 93 ? 6.859 8.218 -9.042 1.00 86.38 93 THR A O 1
ATOM 695 N N . ALA A 1 94 ? 6.476 8.876 -11.156 1.00 88.88 94 ALA A N 1
ATOM 696 C CA . ALA A 1 94 ? 5.513 9.918 -10.810 1.00 88.88 94 ALA A CA 1
ATOM 697 C C . ALA A 1 94 ? 4.228 9.329 -10.206 1.00 88.88 94 ALA A C 1
ATOM 699 O O . ALA A 1 94 ? 3.750 9.822 -9.184 1.00 88.88 94 ALA A O 1
ATOM 700 N N . ALA A 1 95 ? 3.708 8.242 -10.782 1.00 89.81 95 ALA A N 1
ATOM 701 C CA . ALA A 1 95 ? 2.511 7.564 -10.292 1.00 89.81 95 ALA A CA 1
ATOM 702 C C . ALA A 1 95 ? 2.707 6.976 -8.885 1.00 89.81 95 ALA A C 1
ATOM 704 O O . ALA A 1 95 ? 1.888 7.218 -7.996 1.00 89.81 95 ALA A O 1
ATOM 705 N N . VAL A 1 96 ? 3.813 6.255 -8.654 1.00 89.81 96 VAL A N 1
ATOM 706 C CA . VAL A 1 96 ? 4.164 5.698 -7.335 1.00 89.81 96 VAL A CA 1
ATOM 707 C C . VAL A 1 96 ? 4.311 6.814 -6.306 1.00 89.81 96 VAL A C 1
ATOM 709 O O . VAL A 1 96 ? 3.723 6.726 -5.230 1.00 89.81 96 VAL A O 1
ATOM 712 N N . ARG A 1 97 ? 5.019 7.897 -6.648 1.00 91.62 97 ARG A N 1
ATOM 713 C CA . ARG A 1 97 ? 5.178 9.060 -5.767 1.00 91.62 97 ARG A CA 1
ATOM 714 C C . ARG A 1 97 ? 3.831 9.683 -5.399 1.00 91.62 97 ARG A C 1
ATOM 716 O O . ARG A 1 97 ? 3.542 9.813 -4.217 1.00 91.62 97 ARG A O 1
ATOM 723 N N . GLY A 1 98 ? 2.980 9.985 -6.379 1.00 93.38 98 GLY A N 1
ATOM 724 C CA . GLY A 1 98 ? 1.674 10.605 -6.131 1.00 93.38 98 GLY A CA 1
ATOM 725 C C . GLY A 1 98 ? 0.686 9.703 -5.379 1.00 93.38 98 GLY A C 1
ATOM 726 O O . GLY A 1 98 ? -0.233 10.189 -4.716 1.00 93.38 98 GLY A O 1
ATOM 727 N N . MET A 1 99 ? 0.837 8.377 -5.456 1.00 92.94 99 MET A N 1
ATOM 728 C CA . MET A 1 99 ? 0.107 7.448 -4.586 1.00 92.94 99 MET A CA 1
ATOM 729 C C . MET A 1 99 ? 0.637 7.480 -3.152 1.00 92.94 99 MET A C 1
ATOM 731 O O . MET A 1 99 ? -0.158 7.591 -2.218 1.00 92.94 99 MET A O 1
ATOM 735 N N . LEU A 1 100 ? 1.958 7.417 -2.971 1.00 92.94 100 LEU A N 1
ATOM 736 C CA . LEU A 1 100 ? 2.587 7.453 -1.650 1.00 92.94 100 LEU A CA 1
ATOM 737 C C . LEU A 1 100 ? 2.338 8.777 -0.926 1.00 92.94 100 LEU A C 1
ATOM 739 O O . LEU A 1 100 ? 1.996 8.749 0.247 1.00 92.94 100 LEU A O 1
ATOM 743 N N . GL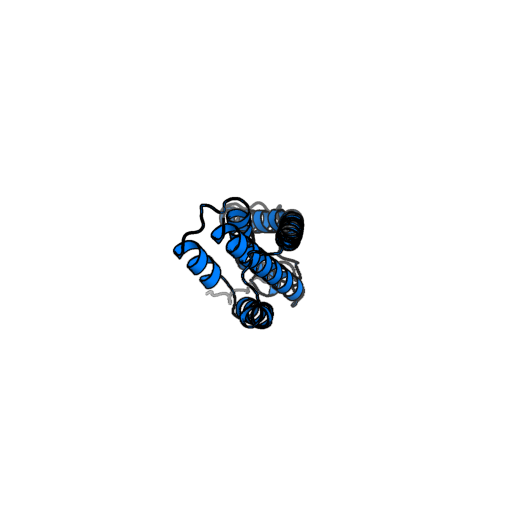U A 1 101 ? 2.383 9.917 -1.614 1.00 94.88 101 GLU A N 1
ATOM 744 C CA . GLU A 1 101 ? 2.050 11.229 -1.035 1.00 94.88 101 GLU A CA 1
ATOM 745 C C . GLU A 1 101 ? 0.648 11.259 -0.405 1.00 94.88 101 GLU A C 1
ATOM 747 O O . GLU A 1 101 ? 0.428 11.926 0.605 1.00 94.88 101 GLU A O 1
ATOM 752 N N . ARG A 1 102 ? -0.304 10.500 -0.964 1.00 93.06 102 ARG A N 1
ATOM 753 C CA . ARG A 1 102 ? -1.674 10.397 -0.439 1.00 93.06 102 ARG A CA 1
ATOM 754 C C . ARG A 1 102 ? -1.828 9.335 0.646 1.00 93.06 102 ARG A C 1
ATOM 756 O O . ARG A 1 102 ? -2.656 9.499 1.537 1.00 93.06 102 ARG A O 1
ATOM 763 N N . LEU A 1 103 ? -1.091 8.229 0.552 1.00 94.69 103 LEU A N 1
ATOM 764 C CA . LEU A 1 103 ? -1.290 7.052 1.405 1.00 94.69 103 LEU A CA 1
ATOM 765 C C . LEU A 1 103 ? -0.333 6.985 2.596 1.00 94.69 103 LEU A C 1
ATOM 767 O O . LEU A 1 103 ? -0.747 6.552 3.671 1.00 94.69 103 LEU A O 1
ATOM 771 N N . ALA A 1 104 ? 0.918 7.411 2.433 1.00 94.56 104 ALA A N 1
ATOM 772 C CA . ALA A 1 104 ? 1.939 7.312 3.469 1.00 94.56 104 ALA A CA 1
ATOM 773 C C . ALA A 1 104 ? 1.545 8.060 4.755 1.00 94.56 104 ALA A C 1
ATOM 775 O O . ALA A 1 104 ? 1.611 7.436 5.815 1.00 94.56 104 ALA A O 1
ATOM 776 N N . PRO A 1 105 ? 1.026 9.310 4.721 1.00 95.12 105 PRO A N 1
ATOM 777 C CA . PRO A 1 105 ? 0.603 9.990 5.948 1.00 95.12 105 PRO A CA 1
ATOM 778 C C . PRO A 1 105 ? -0.474 9.212 6.717 1.00 95.12 105 PRO A C 1
ATOM 780 O O . PRO A 1 105 ? -0.399 9.083 7.937 1.00 95.12 105 PRO A O 1
ATOM 783 N N . LEU A 1 106 ? -1.442 8.624 6.003 1.00 94.62 106 LEU A N 1
ATOM 784 C CA . LEU A 1 106 ? -2.516 7.822 6.600 1.00 94.62 106 LEU A CA 1
ATOM 785 C C . LEU A 1 106 ? -1.990 6.507 7.194 1.00 94.62 106 LEU A C 1
ATOM 787 O O . LEU A 1 106 ? -2.462 6.066 8.244 1.00 94.62 106 LEU A O 1
ATOM 791 N N . ALA A 1 107 ? -1.018 5.877 6.531 1.00 95.69 107 ALA A N 1
ATOM 792 C CA . ALA A 1 107 ? -0.373 4.656 6.998 1.00 95.69 107 ALA A CA 1
ATOM 793 C C . ALA A 1 107 ? 0.464 4.908 8.264 1.00 95.69 107 ALA A C 1
ATOM 795 O O . ALA A 1 107 ? 0.299 4.203 9.261 1.00 95.69 107 ALA A O 1
ATOM 796 N N . HIS A 1 108 ? 1.290 5.958 8.274 1.00 94.69 108 HIS A N 1
ATOM 797 C CA . HIS A 1 108 ? 2.061 6.364 9.455 1.00 94.69 108 HIS A CA 1
ATOM 798 C C . HIS A 1 108 ? 1.150 6.708 10.633 1.00 94.69 108 HIS A C 1
ATOM 800 O O . HIS A 1 108 ? 1.376 6.226 11.744 1.00 94.69 108 HIS A O 1
ATOM 806 N N . ASN A 1 109 ? 0.072 7.458 10.391 1.00 92.38 109 ASN A N 1
ATOM 807 C CA . ASN A 1 109 ? -0.919 7.763 11.420 1.00 92.38 109 ASN A CA 1
ATOM 808 C C . ASN A 1 109 ? -1.600 6.504 11.964 1.00 92.38 109 ASN A C 1
ATOM 810 O O . ASN A 1 109 ? -1.842 6.433 13.162 1.00 92.38 109 ASN A O 1
ATOM 814 N N . MET A 1 110 ? -1.877 5.495 11.129 1.00 93.25 110 MET A N 1
ATOM 815 C CA . MET A 1 110 ? -2.452 4.224 11.590 1.00 93.25 110 MET A CA 1
ATOM 816 C C . MET A 1 110 ? -1.502 3.470 12.529 1.00 93.25 110 MET A C 1
ATOM 818 O O . MET A 1 110 ? -1.930 2.979 13.574 1.00 93.25 110 MET A O 1
ATOM 822 N N . ILE A 1 111 ? -0.213 3.393 12.185 1.00 92.12 111 ILE A N 1
ATOM 823 C CA . ILE A 1 111 ? 0.811 2.743 13.021 1.00 92.12 111 ILE A CA 1
ATOM 824 C C . ILE A 1 111 ? 0.975 3.500 14.342 1.00 92.12 111 ILE A C 1
ATOM 826 O O . ILE A 1 111 ? 1.003 2.887 15.413 1.00 92.12 111 ILE A O 1
ATOM 830 N N . ARG A 1 112 ? 1.031 4.835 14.274 1.00 89.50 112 ARG A N 1
ATOM 831 C CA . ARG A 1 112 ? 1.110 5.713 15.444 1.00 89.50 112 ARG A CA 1
ATOM 832 C C . ARG A 1 112 ? -0.107 5.543 16.348 1.00 89.50 112 ARG A C 1
ATOM 834 O O . ARG A 1 112 ? 0.063 5.240 17.521 1.00 89.50 112 ARG A O 1
ATOM 841 N N . TRP A 1 113 ? -1.311 5.655 15.792 1.00 86.25 113 TRP A N 1
ATOM 842 C CA . TRP A 1 113 ? -2.574 5.485 16.511 1.00 86.25 113 TRP A CA 1
ATOM 843 C C . TRP A 1 113 ? -2.661 4.115 17.186 1.00 86.25 113 TRP A C 1
ATOM 845 O O . TRP A 1 113 ? -3.077 4.014 18.337 1.00 86.25 113 TRP A O 1
ATOM 855 N N . HIS A 1 114 ? -2.228 3.051 16.505 1.00 85.12 114 HIS A N 1
ATOM 856 C CA . HIS A 1 114 ? -2.205 1.713 17.088 1.00 85.12 114 HIS A CA 1
ATOM 857 C C . HIS A 1 114 ? -1.208 1.607 18.254 1.00 85.12 114 HIS A C 1
ATOM 859 O O . HIS A 1 114 ? -1.524 1.018 19.287 1.00 85.12 114 HIS A O 1
ATOM 865 N N . SER A 1 115 ? -0.023 2.205 18.114 1.00 82.75 115 SER A N 1
ATOM 866 C CA . SER A 1 115 ? 1.009 2.233 19.162 1.00 82.75 115 SER A CA 1
ATOM 867 C C . SER A 1 115 ? 0.556 3.040 20.382 1.00 82.75 115 SER A C 1
ATOM 869 O O . SER A 1 115 ? 0.693 2.585 21.515 1.00 82.75 115 SER A O 1
ATOM 871 N N . GLU A 1 116 ? -0.059 4.201 20.150 1.00 78.12 116 GLU A N 1
ATOM 872 C CA . GLU A 1 116 ? -0.647 5.051 21.187 1.00 78.12 116 GLU A CA 1
ATOM 873 C C . GLU A 1 116 ? -1.814 4.345 21.881 1.00 78.12 116 GLU A C 1
ATOM 875 O O . GLU A 1 116 ? -1.868 4.359 23.100 1.00 78.12 116 GLU A O 1
ATOM 880 N N . ARG A 1 117 ? -2.684 3.615 21.169 1.00 68.88 117 ARG A N 1
ATOM 881 C CA . ARG A 1 117 ? -3.744 2.795 21.790 1.00 68.88 117 ARG A CA 1
ATOM 882 C C . ARG A 1 117 ? -3.213 1.627 22.612 1.00 68.88 117 ARG A C 1
ATOM 884 O O . ARG A 1 117 ? -3.808 1.297 23.635 1.00 68.88 117 ARG A O 1
ATOM 891 N N . SER A 1 118 ? -2.103 1.019 22.202 1.00 61.44 118 SER A N 1
ATOM 892 C CA . SER A 1 118 ? -1.414 0.018 23.023 1.00 61.44 118 SER A CA 1
ATOM 893 C C . SER A 1 118 ? -0.895 0.618 24.339 1.00 61.44 118 SER A C 1
ATOM 895 O O . SER A 1 118 ? -0.757 -0.112 25.319 1.00 61.44 118 SER A O 1
ATOM 897 N N . PHE A 1 119 ? -0.633 1.930 24.373 1.00 57.06 119 PHE A N 1
ATOM 898 C CA . PHE A 1 119 ? -0.193 2.681 25.552 1.00 57.06 119 PHE A CA 1
ATOM 899 C C . PHE A 1 119 ? -1.363 3.306 26.342 1.00 57.06 119 PHE A C 1
ATOM 901 O O . PHE A 1 119 ? -1.334 3.353 27.567 1.00 57.06 119 PHE A O 1
ATOM 908 N N . GLU A 1 120 ? -2.441 3.731 25.678 1.00 54.22 120 GLU A N 1
ATOM 909 C CA . GLU A 1 120 ? -3.687 4.225 26.290 1.00 54.22 120 GLU A CA 1
ATOM 910 C C . GLU A 1 120 ? -4.509 3.091 26.923 1.00 54.22 120 GLU A C 1
ATOM 912 O O . GLU A 1 120 ? -5.209 3.308 27.907 1.00 54.22 120 GLU A O 1
ATOM 917 N N . GLN A 1 121 ? -4.367 1.838 26.471 1.00 53.16 121 GLN A N 1
ATOM 918 C CA . GLN A 1 121 ? -4.835 0.689 27.265 1.00 53.16 121 GLN A CA 1
ATOM 919 C C . GLN A 1 121 ? -4.162 0.623 28.652 1.00 53.16 121 GLN A C 1
ATOM 921 O O . GLN A 1 121 ? -4.697 -0.018 29.553 1.00 53.16 121 GLN A O 1
ATOM 926 N N . GLN A 1 122 ? -3.035 1.322 28.849 1.00 49.00 122 GLN A N 1
ATOM 927 C CA . GLN A 1 122 ? -2.376 1.530 30.143 1.00 49.00 122 GLN A CA 1
ATOM 928 C C . GLN A 1 122 ? -2.625 2.937 30.734 1.00 49.00 122 GLN A C 1
ATOM 930 O O . GLN A 1 122 ? -2.321 3.158 31.904 1.00 49.00 122 GLN A O 1
ATOM 935 N N . SER A 1 123 ? -3.185 3.893 29.978 1.00 48.75 123 SER A N 1
ATOM 936 C CA . SER A 1 123 ? -3.419 5.278 30.422 1.00 48.75 123 SER A CA 1
ATOM 937 C C . SER A 1 123 ? -4.736 5.861 29.879 1.00 48.75 123 SER A C 1
ATOM 939 O O . SER A 1 123 ? -4.966 5.993 28.683 1.00 48.75 123 SER A O 1
ATOM 941 N N . SER A 1 124 ? -5.644 6.214 30.789 1.00 45.84 124 SER A N 1
ATOM 942 C CA . SER A 1 124 ? -7.064 6.490 30.532 1.00 45.84 124 SER A CA 1
ATOM 943 C C . SER A 1 124 ? -7.368 7.871 29.919 1.00 45.84 124 SER A C 1
ATOM 945 O O . SER A 1 124 ? -8.061 8.676 30.547 1.00 45.84 124 SER A O 1
ATOM 947 N N . VAL A 1 125 ? -6.886 8.183 28.713 1.00 50.78 125 VAL A N 1
ATOM 948 C CA . VAL A 1 125 ? -7.227 9.448 28.027 1.00 50.78 125 VAL A CA 1
ATOM 949 C C . VAL A 1 125 ? -7.887 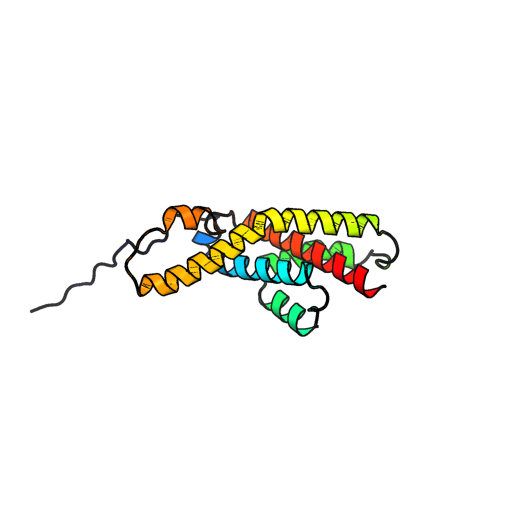9.179 26.670 1.00 50.78 125 VAL A C 1
ATOM 951 O O . VAL A 1 125 ? -7.281 8.546 25.818 1.00 50.78 125 VAL A O 1
ATOM 954 N N . PRO A 1 126 ? -9.120 9.661 26.416 1.00 53.72 126 PRO A N 1
ATOM 955 C CA . PRO A 1 126 ? -9.786 9.477 25.133 1.00 53.72 126 PRO A CA 1
ATOM 956 C C . PRO A 1 126 ? -9.688 10.744 24.263 1.00 53.72 126 PRO A C 1
ATOM 958 O O . PRO A 1 126 ? -10.526 11.635 24.365 1.00 53.72 126 PRO A O 1
ATOM 961 N N . SER A 1 127 ? -8.704 10.809 23.355 1.00 54.03 127 SER A N 1
ATOM 962 C CA . SER A 1 127 ? -8.603 11.858 22.305 1.00 54.03 127 SER A CA 1
ATOM 963 C C . SER A 1 127 ? -8.719 11.293 20.871 1.00 54.03 127 SER A C 1
ATOM 965 O O . SER A 1 127 ? -8.374 11.910 19.866 1.00 54.03 127 SER A O 1
ATOM 967 N N . SER A 1 128 ? -9.209 10.058 20.758 1.00 62.09 128 SER A N 1
ATOM 968 C CA . SER A 1 128 ? -8.862 9.162 19.651 1.00 62.09 128 SER A CA 1
ATOM 969 C C . SER A 1 128 ? -9.675 9.317 18.347 1.00 62.09 128 SER A C 1
ATOM 971 O O . SER A 1 128 ? -9.260 8.811 17.305 1.00 62.09 128 SER A O 1
ATOM 973 N N . GLY A 1 129 ? -10.825 10.002 18.368 1.00 62.59 129 GLY A N 1
ATOM 974 C CA . GLY A 1 129 ? -11.761 10.038 17.229 1.00 62.59 129 GLY A CA 1
ATOM 975 C C . GLY A 1 129 ? -11.269 10.827 16.007 1.00 62.59 129 GLY A C 1
ATOM 976 O O . GLY A 1 129 ? -11.375 10.342 14.884 1.00 62.59 129 GLY A O 1
ATOM 977 N N . ILE A 1 130 ? -10.691 12.015 16.217 1.00 68.88 130 ILE A N 1
ATOM 978 C CA . ILE A 1 130 ? -10.155 12.851 15.124 1.00 68.88 130 ILE A CA 1
ATOM 979 C C . ILE A 1 130 ? -8.901 12.203 14.523 1.00 68.88 130 ILE A C 1
ATOM 981 O O . ILE A 1 130 ? -8.735 12.198 13.305 1.00 68.88 130 ILE A O 1
ATOM 985 N N . LEU A 1 131 ? -8.064 11.590 15.366 1.00 72.38 131 LEU A N 1
ATOM 986 C CA . LEU A 1 131 ? -6.866 10.884 14.919 1.00 72.38 131 LEU A CA 1
ATOM 987 C C . LEU A 1 131 ? -7.222 9.651 14.074 1.00 72.38 131 LEU A C 1
ATOM 989 O O . LEU A 1 131 ? -6.575 9.415 13.062 1.00 72.38 131 LEU A O 1
ATOM 993 N N . LEU A 1 132 ? -8.288 8.915 14.422 1.00 79.56 132 LEU A N 1
ATOM 994 C CA . LEU A 1 132 ? -8.725 7.722 13.684 1.00 79.56 132 LEU A CA 1
ATOM 995 C C . LEU A 1 132 ? -9.173 8.034 12.245 1.00 79.56 132 LEU A C 1
ATOM 997 O O . LEU A 1 132 ? -8.893 7.254 11.335 1.00 79.56 132 LEU A O 1
ATOM 1001 N N . LEU A 1 133 ? -9.817 9.184 12.015 1.00 83.88 133 LEU A N 1
ATOM 1002 C CA . LEU A 1 133 ? -10.210 9.640 10.671 1.00 83.88 133 LEU A CA 1
ATOM 1003 C C . LEU A 1 133 ? -9.010 9.974 9.776 1.00 83.88 133 LEU A C 1
ATOM 1005 O O . LEU A 1 133 ? -9.127 9.941 8.555 1.00 83.88 133 LEU A O 1
ATOM 1009 N N . GLN A 1 134 ? -7.853 10.262 10.373 1.00 86.25 134 GLN A N 1
ATOM 1010 C CA . GLN A 1 134 ? -6.598 10.520 9.666 1.00 86.25 134 GLN A CA 1
ATOM 1011 C C . GLN A 1 134 ? -5.778 9.241 9.435 1.00 86.25 134 GLN A C 1
ATOM 1013 O O . GLN A 1 134 ? -4.584 9.321 9.146 1.00 86.25 134 GLN A O 1
ATOM 1018 N N . THR A 1 135 ? -6.402 8.067 9.563 1.00 91.94 135 THR A N 1
ATOM 1019 C CA . THR A 1 135 ? -5.786 6.756 9.327 1.00 91.94 135 THR A CA 1
ATOM 1020 C C . THR A 1 135 ? -6.471 6.010 8.181 1.00 91.94 135 THR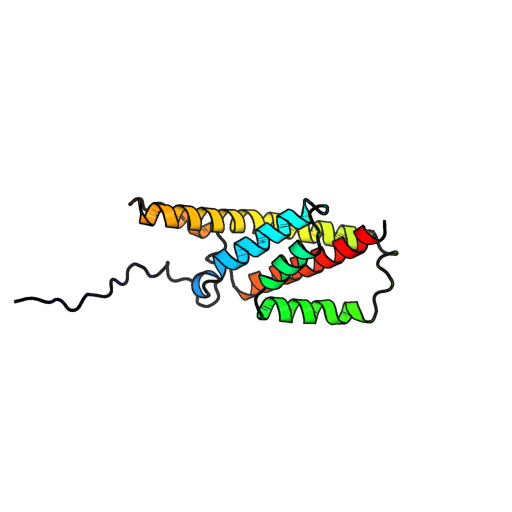 A C 1
ATOM 1022 O O . THR A 1 135 ? -7.495 6.432 7.646 1.00 91.94 135 THR A O 1
ATOM 1025 N N . LEU A 1 136 ? -5.942 4.833 7.845 1.00 91.81 136 LEU A N 1
ATOM 1026 C CA . LEU A 1 136 ? -6.561 3.900 6.901 1.00 91.81 136 LEU A CA 1
ATOM 1027 C C . LEU A 1 136 ? -7.811 3.185 7.449 1.00 91.81 136 LEU A C 1
ATOM 1029 O O . LEU A 1 136 ? -8.435 2.426 6.713 1.00 91.81 136 LEU A O 1
ATOM 1033 N N . TYR A 1 137 ? -8.199 3.403 8.709 1.00 91.50 137 TYR A N 1
ATOM 1034 C CA . TYR A 1 137 ? -9.274 2.655 9.369 1.00 91.50 137 TYR A CA 1
ATOM 1035 C C . TYR A 1 137 ? -10.610 2.690 8.607 1.00 91.50 137 TYR A C 1
ATOM 1037 O O . TYR A 1 137 ? -11.271 1.664 8.462 1.00 91.50 137 TYR A O 1
ATOM 1045 N N . PHE A 1 138 ? -10.987 3.843 8.051 1.00 90.81 138 PHE A N 1
ATOM 1046 C CA . PHE A 1 138 ? -12.225 3.988 7.274 1.00 90.81 138 PHE A CA 1
ATOM 1047 C C . PHE A 1 138 ? -12.029 3.853 5.757 1.00 90.81 138 PHE A C 1
ATOM 1049 O O . PHE A 1 138 ? -12.976 4.063 5.000 1.00 90.81 138 PHE A O 1
ATOM 1056 N N . ALA A 1 139 ? -10.826 3.512 5.288 1.00 92.94 139 ALA A N 1
ATOM 1057 C CA . ALA A 1 139 ? -10.579 3.338 3.862 1.00 92.94 139 ALA A CA 1
ATOM 1058 C C . ALA A 1 139 ? -11.333 2.113 3.328 1.00 92.94 139 ALA A C 1
ATOM 1060 O O . ALA A 1 139 ? -11.385 1.076 3.987 1.00 92.94 139 ALA A O 1
ATOM 1061 N N . ASP A 1 140 ? -11.896 2.231 2.124 1.00 95.12 140 ASP A N 1
ATOM 1062 C CA . ASP A 1 140 ? -12.525 1.111 1.423 1.00 95.12 140 ASP A CA 1
ATOM 1063 C C . ASP A 1 140 ? -11.479 0.043 1.086 1.00 95.12 140 ASP A C 1
ATOM 1065 O O . ASP A 1 140 ? -10.435 0.345 0.499 1.00 95.12 140 ASP A O 1
ATOM 1069 N N . GLN A 1 141 ? -11.764 -1.205 1.453 1.00 93.44 141 GLN A N 1
ATOM 1070 C CA . GLN A 1 141 ? -10.832 -2.313 1.312 1.00 93.44 141 GLN A CA 1
ATOM 1071 C C . GLN A 1 141 ? -10.440 -2.533 -0.145 1.00 93.44 141 GLN A C 1
ATOM 1073 O O . GLN A 1 141 ? -9.257 -2.682 -0.437 1.00 93.44 141 GLN A O 1
ATOM 1078 N N . ARG A 1 142 ? -11.406 -2.520 -1.068 1.00 93.56 142 ARG A N 1
ATOM 1079 C CA . ARG A 1 142 ? -11.132 -2.797 -2.479 1.00 93.56 142 ARG A CA 1
ATOM 1080 C C . ARG A 1 142 ? -10.258 -1.708 -3.087 1.00 93.56 142 ARG A C 1
ATOM 1082 O O . ARG A 1 142 ? -9.264 -2.019 -3.735 1.00 93.56 142 ARG A O 1
ATOM 1089 N N . LYS A 1 143 ? -10.578 -0.438 -2.825 1.00 94.06 143 LYS A N 1
ATOM 1090 C CA . LYS A 1 143 ? -9.757 0.694 -3.285 1.00 94.06 143 LYS A CA 1
ATOM 1091 C C . LYS A 1 143 ? -8.342 0.643 -2.711 1.00 94.06 143 LYS A C 1
ATOM 1093 O O . LYS A 1 143 ? -7.393 0.974 -3.416 1.00 94.06 143 LYS A O 1
ATOM 1098 N N . ALA A 1 144 ? -8.195 0.238 -1.450 1.00 94.38 144 ALA A N 1
ATOM 1099 C CA . ALA A 1 144 ? -6.888 0.092 -0.822 1.00 94.38 144 ALA A CA 1
ATOM 1100 C C . ALA A 1 144 ? -6.076 -1.052 -1.446 1.00 94.38 144 ALA A C 1
ATOM 1102 O O . ALA A 1 144 ? -4.907 -0.859 -1.765 1.00 94.38 144 ALA A O 1
ATOM 1103 N N . GLU A 1 145 ? -6.685 -2.219 -1.666 1.00 94.69 145 GLU A N 1
ATOM 1104 C CA . GLU A 1 145 ? -6.023 -3.360 -2.311 1.00 94.69 145 GLU A CA 1
ATOM 1105 C C . GLU A 1 145 ? -5.609 -3.050 -3.752 1.00 94.69 145 GLU A C 1
ATOM 1107 O O . GLU A 1 145 ? -4.497 -3.400 -4.155 1.00 94.69 145 GLU A O 1
ATOM 1112 N N . ASP A 1 146 ? -6.455 -2.348 -4.510 1.00 94.06 146 ASP A N 1
ATOM 1113 C CA . ASP A 1 146 ? -6.129 -1.884 -5.860 1.00 94.06 146 ASP A CA 1
ATOM 1114 C C . ASP A 1 146 ? -4.931 -0.920 -5.833 1.00 94.06 146 ASP A C 1
ATOM 1116 O O . ASP A 1 146 ? -3.965 -1.126 -6.570 1.00 94.06 146 ASP A O 1
ATOM 1120 N N . ALA A 1 147 ? -4.929 0.067 -4.929 1.00 94.50 147 ALA A N 1
ATOM 1121 C CA . ALA A 1 147 ? -3.827 1.021 -4.795 1.00 94.50 147 ALA A CA 1
ATOM 1122 C C . ALA A 1 147 ? -2.510 0.356 -4.354 1.00 94.50 147 ALA A C 1
ATOM 1124 O O . ALA A 1 147 ? -1.450 0.653 -4.903 1.00 94.50 147 ALA A O 1
ATOM 1125 N N . ILE A 1 148 ? -2.555 -0.580 -3.399 1.00 94.69 148 ILE A N 1
ATOM 1126 C CA . ILE A 1 148 ? -1.372 -1.351 -2.981 1.00 94.69 148 ILE A CA 1
ATOM 1127 C C . ILE A 1 148 ? -0.858 -2.203 -4.145 1.00 94.69 148 ILE A C 1
ATOM 1129 O O . ILE A 1 148 ? 0.348 -2.278 -4.375 1.00 94.69 148 ILE A O 1
ATOM 1133 N N . THR A 1 149 ? -1.755 -2.812 -4.918 1.00 94.12 149 THR A N 1
ATOM 1134 C CA . THR A 1 149 ? -1.374 -3.593 -6.099 1.00 94.12 149 THR A CA 1
ATOM 1135 C C . THR A 1 149 ? -0.692 -2.717 -7.153 1.00 94.12 149 THR A C 1
ATOM 1137 O O . THR A 1 149 ? 0.326 -3.124 -7.711 1.00 94.12 149 THR A O 1
ATOM 1140 N N . GLU A 1 150 ? -1.199 -1.510 -7.412 1.00 91.69 150 GLU A N 1
ATOM 1141 C CA . GLU A 1 150 ? -0.576 -0.552 -8.335 1.00 91.69 150 GLU A CA 1
ATOM 1142 C C . GLU A 1 150 ? 0.800 -0.089 -7.852 1.00 91.69 150 GLU A C 1
ATOM 1144 O O . GLU A 1 150 ? 1.745 -0.057 -8.644 1.00 91.69 150 GLU A O 1
ATOM 1149 N N . LEU A 1 151 ? 0.947 0.187 -6.552 1.00 92.94 151 LEU A N 1
ATOM 1150 C CA . LEU A 1 151 ? 2.241 0.491 -5.942 1.00 92.94 151 LEU A CA 1
ATOM 1151 C C . LEU A 1 151 ? 3.248 -0.643 -6.167 1.00 92.94 151 LEU A C 1
ATOM 1153 O O . LEU A 1 151 ? 4.377 -0.382 -6.576 1.00 92.94 151 LEU A O 1
ATOM 1157 N N . LEU A 1 152 ? 2.844 -1.898 -5.958 1.00 90.88 152 LEU A N 1
ATOM 1158 C CA . LEU A 1 152 ? 3.703 -3.072 -6.147 1.00 90.88 152 LEU A CA 1
ATOM 1159 C C . LEU A 1 152 ? 4.093 -3.290 -7.614 1.00 90.88 152 LEU A C 1
ATOM 1161 O O . LEU A 1 152 ? 5.236 -3.649 -7.896 1.00 90.88 152 LEU A O 1
ATOM 1165 N N . VAL A 1 153 ? 3.173 -3.060 -8.557 1.00 88.38 153 VAL A N 1
ATOM 1166 C CA . VAL A 1 153 ? 3.474 -3.126 -9.997 1.00 88.38 153 VAL A CA 1
ATOM 1167 C C . VAL A 1 153 ? 4.487 -2.050 -10.379 1.00 88.38 153 VAL A C 1
ATOM 1169 O O . VAL A 1 153 ? 5.502 -2.375 -10.997 1.00 88.38 153 VAL A O 1
ATOM 1172 N N . GLY A 1 154 ? 4.247 -0.798 -9.974 1.00 86.75 154 GLY A N 1
ATOM 1173 C CA . GLY A 1 154 ? 5.156 0.315 -10.237 1.00 86.75 154 GLY A CA 1
ATOM 1174 C C . GLY A 1 154 ? 6.537 0.066 -9.639 1.00 86.75 154 GLY A C 1
ATOM 1175 O O . GLY A 1 154 ? 7.544 0.190 -10.330 1.00 86.75 154 GLY A O 1
ATOM 1176 N N . LEU A 1 155 ? 6.589 -0.399 -8.393 1.00 86.19 155 LEU A N 1
ATOM 1177 C CA . LEU A 1 155 ? 7.826 -0.740 -7.702 1.00 86.19 155 LEU A CA 1
ATOM 1178 C C . LEU A 1 155 ? 8.595 -1.870 -8.417 1.00 86.19 155 LEU A C 1
ATOM 1180 O O . LEU A 1 155 ? 9.788 -1.728 -8.684 1.00 86.19 155 LEU A O 1
ATOM 1184 N N . ASN A 1 156 ? 7.909 -2.940 -8.836 1.00 84.31 156 ASN A N 1
ATOM 1185 C CA . ASN A 1 156 ? 8.505 -4.013 -9.639 1.00 84.31 156 ASN A CA 1
ATOM 1186 C C . ASN A 1 156 ? 9.040 -3.506 -10.993 1.00 84.31 156 ASN A C 1
ATOM 1188 O O . ASN A 1 156 ? 10.099 -3.950 -11.437 1.00 84.31 156 ASN A O 1
ATOM 1192 N N . CYS A 1 157 ? 8.343 -2.578 -11.655 1.00 79.19 157 CYS A N 1
ATOM 1193 C CA . CYS A 1 157 ? 8.834 -1.942 -12.877 1.00 79.19 157 CYS A CA 1
ATOM 1194 C C . CYS A 1 157 ? 10.114 -1.141 -12.607 1.00 79.19 157 CYS A C 1
ATOM 1196 O O . CYS A 1 157 ? 11.120 -1.380 -13.271 1.00 79.19 157 CYS A O 1
ATOM 1198 N N . LEU A 1 158 ? 10.114 -0.258 -11.606 1.00 79.06 158 LEU A N 1
ATOM 1199 C CA . LEU A 1 158 ? 11.269 0.576 -11.252 1.00 79.06 158 LEU A CA 1
ATOM 1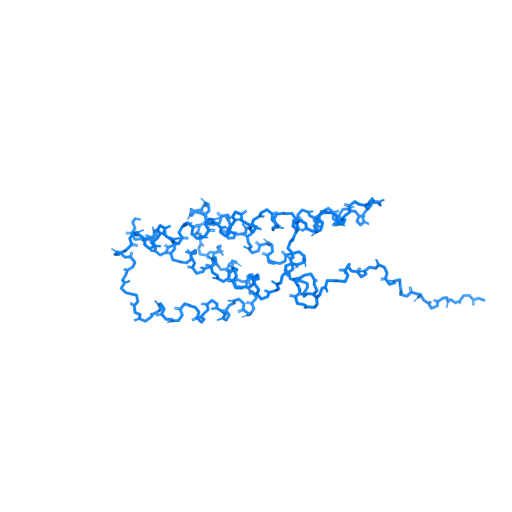200 C C . LEU A 1 158 ? 12.515 -0.258 -10.915 1.00 79.06 158 LEU A C 1
ATOM 1202 O O . LEU A 1 158 ? 13.614 0.073 -11.363 1.00 79.06 158 LEU A O 1
ATOM 1206 N N . TRP A 1 159 ? 12.357 -1.377 -10.201 1.00 77.94 159 TRP A N 1
ATOM 1207 C CA . TRP A 1 159 ? 13.464 -2.297 -9.911 1.00 77.94 159 TRP A CA 1
ATOM 1208 C C . TRP A 1 159 ? 14.061 -2.932 -11.164 1.00 77.94 159 TRP A C 1
ATOM 1210 O O . TRP A 1 159 ? 15.281 -3.040 -11.278 1.00 77.94 159 TRP A O 1
ATOM 1220 N N . ARG A 1 160 ? 13.222 -3.320 -12.128 1.00 71.31 160 ARG A N 1
ATOM 1221 C CA . ARG A 1 160 ? 13.688 -3.900 -13.395 1.00 71.31 160 ARG A CA 1
ATOM 1222 C C . ARG A 1 160 ? 14.495 -2.909 -14.231 1.00 71.31 160 ARG A C 1
ATOM 1224 O O . ARG A 1 160 ? 15.434 -3.332 -14.893 1.00 71.31 160 ARG A O 1
ATOM 1231 N N . TYR A 1 161 ? 14.158 -1.620 -14.196 1.00 66.69 161 TYR A N 1
ATOM 1232 C CA . TYR A 1 161 ? 14.939 -0.586 -14.885 1.00 66.69 161 TYR A CA 1
ATOM 1233 C C . TYR A 1 161 ? 16.290 -0.326 -14.209 1.00 66.69 161 TYR A C 1
ATOM 1235 O O . TYR A 1 161 ? 17.291 -0.141 -14.894 1.00 66.69 161 TYR A O 1
ATOM 1243 N N . ARG A 1 162 ? 16.337 -0.341 -12.871 1.00 65.38 162 ARG A N 1
ATOM 1244 C CA . ARG A 1 162 ? 17.558 -0.050 -12.103 1.00 65.38 162 ARG A CA 1
ATOM 1245 C C . ARG A 1 162 ? 18.608 -1.167 -12.149 1.00 65.38 162 ARG A C 1
ATOM 1247 O O . ARG A 1 162 ? 19.770 -0.886 -11.923 1.00 65.38 162 ARG A O 1
ATOM 1254 N N . LEU A 1 163 ? 18.215 -2.407 -12.445 1.00 53.34 163 LEU A N 1
ATOM 1255 C CA . LEU A 1 163 ? 19.129 -3.554 -12.582 1.00 53.34 163 LEU A CA 1
ATOM 1256 C C . LEU A 1 163 ? 19.837 -3.635 -13.950 1.00 53.34 163 LEU A C 1
ATOM 1258 O O . LEU A 1 163 ? 20.636 -4.543 -14.159 1.00 53.34 163 LEU A O 1
ATOM 1262 N N . ILE A 1 164 ? 19.517 -2.740 -14.891 1.00 49.09 164 ILE A N 1
ATOM 1263 C CA . ILE A 1 164 ? 20.055 -2.746 -16.267 1.00 49.09 164 ILE A CA 1
ATOM 1264 C C . ILE A 1 164 ? 21.066 -1.601 -16.495 1.00 49.09 164 ILE A C 1
ATOM 1266 O O . ILE A 1 164 ? 21.679 -1.532 -17.558 1.00 49.09 164 ILE A O 1
ATOM 1270 N N . TYR A 1 165 ? 21.285 -0.748 -15.490 1.00 36.97 165 TYR A N 1
ATOM 1271 C CA . TYR A 1 165 ? 22.287 0.322 -15.491 1.00 36.97 165 TYR A CA 1
ATOM 1272 C C . TYR A 1 165 ? 23.289 0.151 -14.354 1.00 36.97 165 TYR A C 1
ATOM 1274 O O . TYR A 1 165 ? 22.850 -0.219 -13.242 1.00 36.97 165 TYR A O 1
#

Nearest PDB structures (foldseek):
  6egc-assembly1_A  TM=2.618E-01  e=1.817E+00  synthetic construct
  5xsj-assembly1_L  TM=3.542E-01  e=4.223E+00  Clostridium beijerinckii NCIMB 8052

Secondary structure (DSSP, 8-state):
---------GGGS-TT--TTBTTTTT-HHHHHHHHHHHHHHHH-GGG--HHHHHHHHHTS-HHHHHHHHHHHTTHHHH---STT-HHHHHHHHHHHHHHHHHHHHHHHHHHHHHHHHHHHTSS----HHHHHHTSGGGSBHHHHHHHHHHHHHHHHHHHHHHTT-

InterPro domains:
  IPR007700 Domain of unknown function DUF668 [PF05003] (21-112)

Sequence (165 aa):
MNLSSAMIDPRSQPQNAPASTLGAAALALHYANVIVLIEKLATSAHLMDADVRDDLYSMLTTSIKAALRARLKPYGKNLAPPAHNPALAAEWTAAVR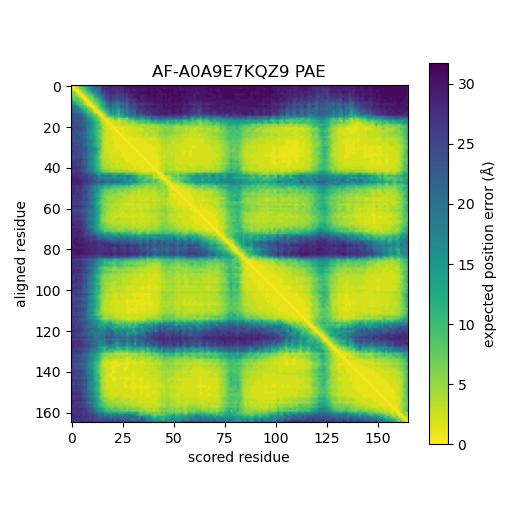GMLERLAPLAHNMIRWHSERSFEQQSSVPSSGILLLQTLYFADQRKAEDAITELLVGLNCLWRYRLIY

Radius of gyration: 19.9 Å; Cα contacts (8 Å, |Δi|>4): 133; chains: 1; bounding box: 46×28×72 Å

Organism: NCBI:txid320322

pLDDT: mean 77.17, std 18.31, range [30.97, 96.19]

Solvent-accessible surface area (backbone atoms only — not comparable to full-atom values): 9527 Å² total; per-residue (Å²): 134,89,81,82,81,76,76,79,73,77,82,79,62,74,73,90,44,57,83,61,13,16,46,55,65,70,36,25,59,60,53,18,54,52,48,51,50,50,52,49,47,73,76,38,69,86,68,68,46,74,65,55,52,51,51,55,58,67,70,49,52,71,67,41,51,51,52,37,49,64,66,44,54,71,58,73,78,67,62,69,72,72,85,77,51,72,65,59,51,50,51,38,52,52,52,41,47,61,49,43,73,65,43,43,62,22,20,53,39,30,52,50,52,52,55,49,48,68,49,35,78,76,40,97,70,92,76,58,68,71,59,47,72,50,21,39,35,72,37,47,38,67,64,49,45,52,51,53,33,50,42,51,52,32,51,55,51,51,52,55,47,57,75,77,107

Mean predicted aligned error: 10.61 Å

Foldseek 3Di:
DDDDPDDPDPPPPDPPAPCQACLVVVCFLLLLVLLQLLVCCLVCVVVDDPVSVVVSVVSDDPLLVVLLCVVCVVVPPDDDQLPPDVVVLVVLNVLLVVLSVVANQQSVLSNVLVVVVVCCVVPPDDPRDVSNVSHRNNPGPVVSSVSSSSSVVSSVSNNSNVVVD